Protein AF-A0A7J4KN17-F1 (afdb_monomer_lite)

pLDDT: mean 92.97, std 5.01, range [69.38, 97.75]

Secondary structure (DSSP, 8-state):
-TTS-HHHHHHHTT---STT-HHHHHHTS-HHHHHHHHHHHHHHHHHHHHHHHHHHHS-EEEEEETTEEEEEES-S-PPP-EEEPP-SS---GGGGGGT--GGGG--TT-GGG-----EEE------EEEEE-SS-EEEEE---TT--HHHHHHHH-

Sequence (157 aa):
ILKRDFENACKLAKIEVKNNDYVNALNKIPKKTLLFYIHSVQALIFNKELSEKIKGVGKYYLKEYSKGELAFLEDKNYQSLNIKLVGFDVDSGLLKEFGLTSRDFIIKQFPELSVEGIERECFVKTELTYTQDQEGMTLEFILPKGSYATMMIKSLF

Structure (mmCIF, N/CA/C/O backbone):
data_AF-A0A7J4KN17-F1
#
_entry.id   AF-A0A7J4KN17-F1
#
loop_
_atom_site.group_PDB
_atom_site.id
_atom_site.type_symbol
_atom_site.label_atom_id
_atom_site.label_alt_id
_atom_site.label_comp_id
_atom_site.label_asym_id
_atom_site.label_entity_id
_atom_site.label_seq_id
_atom_site.pdbx_PDB_ins_code
_atom_site.Cartn_x
_atom_site.Cartn_y
_atom_site.Cartn_z
_atom_site.occupancy
_atom_site.B_iso_or_equiv
_atom_site.auth_seq_id
_atom_site.auth_comp_id
_atom_site.auth_asym_id
_atom_site.auth_atom_id
_atom_site.pdbx_PDB_model_num
ATOM 1 N N . ILE A 1 1 ? -8.652 4.916 11.685 1.00 92.69 1 ILE A N 1
ATOM 2 C CA . ILE A 1 1 ? -8.413 3.565 12.266 1.00 92.69 1 ILE A CA 1
ATOM 3 C C . ILE A 1 1 ? -7.033 3.480 12.921 1.00 92.69 1 ILE A C 1
ATOM 5 O O . ILE A 1 1 ? -6.987 3.457 14.141 1.00 92.69 1 ILE A O 1
ATOM 9 N N . LEU A 1 2 ? -5.924 3.542 12.167 1.00 95.94 2 LEU A N 1
ATOM 10 C CA . LEU A 1 2 ? -4.547 3.493 12.709 1.00 95.94 2 LEU A CA 1
ATOM 11 C C . LEU A 1 2 ? -4.159 4.631 13.671 1.00 95.94 2 LEU A C 1
ATOM 13 O O . LEU A 1 2 ? -3.071 4.608 14.203 1.00 95.94 2 LEU A O 1
ATOM 17 N N . LYS A 1 3 ? -4.989 5.648 13.904 1.00 95.62 3 LYS A N 1
ATOM 18 C CA . LYS A 1 3 ? -4.752 6.653 14.963 1.00 95.62 3 LYS A CA 1
ATOM 19 C C . LYS A 1 3 ? -5.784 6.590 16.086 1.00 95.62 3 LYS A C 1
ATOM 21 O O . LYS A 1 3 ? -5.841 7.482 16.916 1.00 95.62 3 LYS A O 1
ATOM 26 N N . ARG A 1 4 ? -6.639 5.559 16.089 1.00 95.56 4 ARG A N 1
ATOM 27 C CA . ARG A 1 4 ? -7.770 5.380 17.022 1.00 95.56 4 ARG A CA 1
ATOM 28 C C . ARG A 1 4 ? -8.798 6.519 17.009 1.00 95.56 4 ARG A C 1
ATOM 30 O O . ARG A 1 4 ? -9.750 6.498 17.774 1.00 95.56 4 ARG A O 1
ATOM 37 N N . ASP A 1 5 ? -8.671 7.445 16.066 1.00 96.00 5 ASP A N 1
ATOM 38 C CA . ASP A 1 5 ? -9.711 8.391 15.690 1.00 96.00 5 ASP A CA 1
ATOM 39 C C . ASP A 1 5 ? -10.813 7.650 14.908 1.00 96.00 5 ASP A C 1
ATOM 41 O O . ASP A 1 5 ? -10.793 7.543 13.674 1.00 96.00 5 ASP A O 1
ATOM 45 N N . PHE A 1 6 ? -11.696 6.986 15.658 1.00 96.75 6 PHE A N 1
ATOM 46 C CA . PHE A 1 6 ? -12.796 6.186 15.117 1.00 96.75 6 PHE A CA 1
ATOM 47 C C . PHE A 1 6 ? -13.962 7.052 14.643 1.00 96.75 6 PHE A C 1
ATOM 49 O O . PHE A 1 6 ? -14.647 6.665 13.698 1.00 96.75 6 PHE A O 1
ATOM 56 N N . GLU A 1 7 ? -14.142 8.231 15.236 1.00 97.25 7 GLU A N 1
ATOM 57 C CA . GLU A 1 7 ? -15.128 9.216 14.795 1.00 97.25 7 GLU A CA 1
ATOM 58 C C . GLU A 1 7 ? -14.833 9.678 13.370 1.00 97.25 7 GLU A C 1
ATOM 60 O O . GLU A 1 7 ? -15.658 9.502 12.467 1.00 97.25 7 GLU A O 1
ATOM 65 N N . ASN A 1 8 ? -13.618 10.174 13.127 1.00 96.56 8 ASN A N 1
ATOM 66 C CA . ASN A 1 8 ? -13.226 10.611 11.796 1.00 96.56 8 ASN A CA 1
ATOM 67 C C . ASN A 1 8 ? -13.195 9.442 10.801 1.00 96.56 8 ASN A C 1
ATOM 69 O O . ASN A 1 8 ? -13.557 9.606 9.637 1.00 96.56 8 ASN A O 1
ATOM 73 N N . ALA A 1 9 ? -12.826 8.235 11.251 1.00 96.00 9 ALA A N 1
ATOM 74 C CA . ALA A 1 9 ? -12.900 7.044 10.407 1.00 96.00 9 ALA A CA 1
ATOM 75 C C . ALA A 1 9 ? -14.337 6.762 9.935 1.00 96.00 9 ALA A C 1
ATOM 77 O O . ALA A 1 9 ? -14.538 6.528 8.744 1.00 96.00 9 ALA A O 1
ATOM 78 N N . CYS A 1 10 ? -15.329 6.836 10.830 1.00 96.44 10 CYS A N 1
ATOM 79 C CA . CYS A 1 10 ? -16.741 6.687 10.466 1.00 96.44 10 CYS A CA 1
ATOM 80 C C . CYS A 1 10 ? -17.191 7.790 9.505 1.00 96.44 10 CYS A C 1
ATOM 82 O O . CYS A 1 10 ? -17.835 7.498 8.499 1.00 96.44 10 CYS A O 1
ATOM 84 N N . LYS A 1 11 ? -16.800 9.043 9.768 1.00 96.38 11 LYS A N 1
ATOM 85 C CA . LYS A 1 11 ? -17.133 10.198 8.924 1.00 96.38 11 LYS A CA 1
ATOM 86 C C . LYS A 1 11 ? -16.602 10.045 7.497 1.00 96.38 11 LYS A C 1
ATOM 88 O O . LYS A 1 11 ? -17.355 10.212 6.541 1.00 96.38 11 LYS A O 1
ATOM 93 N N . LEU A 1 12 ? -15.324 9.693 7.344 1.00 94.81 12 LEU A N 1
ATOM 94 C CA . LEU A 1 12 ? -14.689 9.496 6.036 1.00 94.81 12 LEU A CA 1
ATOM 95 C C . LEU A 1 12 ? -15.273 8.295 5.284 1.00 94.81 12 LEU A C 1
ATOM 97 O O . LEU A 1 12 ? -15.449 8.357 4.069 1.00 94.81 12 LEU A O 1
ATOM 101 N N . ALA A 1 13 ? -15.608 7.224 6.006 1.00 93.19 13 ALA A N 1
ATOM 102 C CA . ALA A 1 13 ? -16.249 6.040 5.442 1.00 93.19 13 ALA A CA 1
ATOM 103 C C . ALA A 1 13 ? -17.770 6.200 5.243 1.00 93.19 13 ALA A C 1
ATOM 105 O O . ALA A 1 13 ? -18.409 5.274 4.748 1.00 93.19 13 ALA A O 1
ATOM 106 N N . LYS A 1 14 ? -18.347 7.359 5.602 1.00 94.75 14 LYS A N 1
ATOM 107 C CA . LYS A 1 14 ? -19.789 7.655 5.535 1.00 94.75 14 LYS A CA 1
ATOM 108 C C . LYS A 1 14 ? -20.651 6.612 6.263 1.00 94.75 14 LYS A C 1
ATOM 110 O O . LYS A 1 14 ? -21.688 6.189 5.761 1.00 94.75 14 LYS A O 1
ATOM 115 N N . ILE A 1 15 ? -20.206 6.192 7.445 1.00 94.69 15 ILE A N 1
ATOM 116 C CA . ILE A 1 15 ? -20.892 5.211 8.292 1.00 94.69 15 ILE A CA 1
ATOM 117 C C . ILE A 1 15 ? -21.816 5.948 9.265 1.00 94.69 15 ILE A C 1
ATOM 119 O O . ILE A 1 15 ? -21.387 6.880 9.943 1.00 94.69 15 ILE A O 1
ATOM 123 N N . GLU A 1 16 ? -23.073 5.513 9.359 1.00 94.50 16 GLU A N 1
ATOM 124 C CA . GLU A 1 16 ? -24.020 6.026 10.352 1.00 94.50 16 GLU A CA 1
ATOM 125 C C . GLU A 1 16 ? -23.639 5.546 11.760 1.00 94.50 16 GLU A C 1
ATOM 127 O O . GLU A 1 16 ? -23.424 4.353 11.997 1.00 94.50 16 GLU A O 1
ATOM 132 N N . VAL A 1 17 ? -23.587 6.479 12.710 1.00 96.00 17 VAL A N 1
ATOM 133 C CA . VAL A 1 17 ? -23.216 6.208 14.101 1.00 96.00 17 VAL A CA 1
ATOM 134 C C . VAL A 1 17 ? -24.404 6.514 15.001 1.00 96.00 17 VAL A C 1
ATOM 136 O O . VAL A 1 17 ? -24.991 7.589 14.925 1.00 96.00 17 VAL A O 1
ATOM 139 N N . LYS A 1 18 ? -24.736 5.572 15.886 1.00 94.25 18 LYS A N 1
ATOM 140 C CA . LYS A 1 18 ? -25.767 5.745 16.916 1.00 94.25 18 LYS A CA 1
ATOM 141 C C . LYS A 1 18 ? -25.097 5.904 18.274 1.00 94.25 18 LYS A C 1
ATOM 143 O O . LYS A 1 18 ? -24.150 5.180 18.567 1.00 94.25 18 LYS A O 1
ATOM 148 N N . ASN A 1 19 ? -25.596 6.827 19.096 1.00 93.81 19 ASN A N 1
ATOM 149 C CA . ASN A 1 19 ? -25.136 7.052 20.474 1.00 93.81 19 ASN A CA 1
ATOM 150 C C . ASN A 1 19 ? -23.618 7.297 20.612 1.00 93.81 19 ASN A C 1
ATOM 152 O O . ASN A 1 19 ? -23.032 6.924 21.623 1.00 93.81 19 ASN A O 1
ATOM 156 N N . ASN A 1 20 ? -22.973 7.882 19.595 1.00 92.75 20 ASN A N 1
ATOM 157 C CA . ASN A 1 20 ? -21.517 8.087 19.535 1.00 92.75 20 ASN A CA 1
ATOM 158 C C . ASN A 1 20 ? -20.679 6.798 19.699 1.00 92.75 20 ASN A C 1
ATOM 160 O O . ASN A 1 20 ? -19.501 6.855 20.047 1.00 92.75 20 ASN A O 1
ATOM 164 N N . ASP A 1 21 ? -21.258 5.624 19.417 1.00 96.25 21 ASP A N 1
ATOM 165 C CA . ASP A 1 21 ? -20.556 4.340 19.478 1.00 96.25 21 ASP A CA 1
ATOM 166 C C . ASP A 1 21 ? -19.866 4.017 18.140 1.00 96.25 21 ASP A C 1
ATOM 168 O O . ASP A 1 21 ? -20.316 3.201 17.327 1.00 96.25 21 ASP A O 1
ATOM 172 N N . TYR A 1 22 ? -18.756 4.713 17.895 1.00 97.31 22 TYR A N 1
ATOM 173 C CA . TYR A 1 22 ? -17.969 4.596 16.664 1.00 97.31 22 TYR A CA 1
ATOM 174 C C . TYR A 1 22 ? -17.334 3.214 16.484 1.00 97.31 22 TYR A C 1
ATOM 176 O O . TYR A 1 22 ? -17.209 2.720 15.362 1.00 97.31 22 TYR A O 1
ATOM 184 N N . VAL A 1 23 ? -16.925 2.577 17.586 1.00 96.06 23 VAL A N 1
ATOM 185 C CA . VAL A 1 23 ? -16.282 1.258 17.550 1.00 96.06 23 VAL A CA 1
ATOM 186 C C . VAL A 1 23 ? -17.287 0.216 17.075 1.00 96.06 23 VAL A C 1
ATOM 188 O O . VAL A 1 23 ? -17.006 -0.526 16.136 1.00 96.06 23 VAL A O 1
ATOM 191 N N . ASN A 1 24 ? -18.488 0.199 17.649 1.00 96.06 24 ASN A N 1
ATOM 192 C CA . ASN A 1 24 ? -19.533 -0.721 17.220 1.00 96.06 24 ASN A CA 1
ATOM 193 C C . ASN A 1 24 ? -20.037 -0.411 15.801 1.00 96.06 24 ASN A C 1
ATOM 195 O O . ASN A 1 24 ? -20.329 -1.331 15.038 1.00 96.06 24 ASN A O 1
ATOM 199 N N . ALA A 1 25 ? -20.102 0.866 15.408 1.00 96.88 25 ALA A N 1
ATOM 200 C CA . ALA A 1 25 ? -20.451 1.250 14.039 1.00 96.88 25 ALA A CA 1
ATOM 201 C C . ALA A 1 25 ? -19.457 0.674 13.015 1.00 96.88 25 ALA A C 1
ATOM 203 O O . ALA A 1 25 ? -19.872 0.034 12.047 1.00 96.88 25 ALA A O 1
ATOM 204 N N . LEU A 1 26 ? -18.150 0.807 13.266 1.00 95.88 26 LEU A N 1
ATOM 205 C CA . LEU A 1 26 ? -17.110 0.177 12.446 1.00 95.88 26 LEU A CA 1
ATOM 206 C C . LEU A 1 26 ? -17.181 -1.351 12.506 1.00 95.88 26 LEU A C 1
ATOM 208 O O . LEU A 1 26 ? -16.974 -2.004 11.490 1.00 95.88 26 LEU A O 1
ATOM 212 N N . ASN A 1 27 ? -17.518 -1.936 13.659 1.00 94.62 27 ASN A N 1
ATOM 213 C CA . ASN A 1 27 ? -17.604 -3.388 13.828 1.00 94.62 27 ASN A CA 1
ATOM 214 C C . ASN A 1 27 ? -18.614 -4.059 12.879 1.00 94.62 27 ASN A C 1
ATOM 216 O O . ASN A 1 27 ? -18.453 -5.232 12.551 1.00 94.62 27 ASN A O 1
ATOM 220 N N . LYS A 1 28 ? -19.626 -3.313 12.415 1.00 94.50 28 LYS A N 1
ATOM 221 C CA . LYS A 1 28 ? -20.630 -3.778 11.443 1.00 94.50 28 LYS A CA 1
ATOM 222 C C . LYS A 1 28 ? -20.102 -3.865 10.009 1.00 94.50 28 LYS A C 1
ATOM 224 O O . LYS A 1 28 ? -20.735 -4.495 9.167 1.00 94.50 28 LYS A O 1
ATOM 229 N N . ILE A 1 29 ? -18.970 -3.231 9.714 1.00 94.56 29 ILE A N 1
ATOM 230 C CA . ILE A 1 29 ? -18.343 -3.278 8.394 1.00 94.56 29 ILE A CA 1
ATOM 231 C C . ILE A 1 29 ? -17.584 -4.602 8.240 1.00 94.56 29 ILE A C 1
ATOM 233 O O . ILE A 1 29 ? -16.904 -5.029 9.181 1.00 94.56 29 ILE A O 1
ATOM 237 N N . PRO A 1 30 ? -17.628 -5.250 7.058 1.00 95.62 30 PRO A N 1
ATOM 238 C CA . PRO A 1 30 ? -16.821 -6.433 6.802 1.00 95.62 30 PRO A CA 1
ATOM 239 C C . PRO A 1 30 ? -15.345 -6.185 7.123 1.00 95.62 30 PRO A C 1
ATOM 241 O O . PRO A 1 30 ? -14.736 -5.227 6.645 1.00 95.62 30 PRO A O 1
ATOM 244 N N . LYS A 1 31 ? -14.740 -7.083 7.906 1.00 93.81 31 LYS A N 1
ATOM 245 C CA . LYS A 1 31 ? -13.362 -6.917 8.399 1.00 93.81 31 LYS A CA 1
ATOM 246 C C . LYS A 1 31 ? -12.344 -6.765 7.281 1.00 93.81 31 LYS A C 1
ATOM 248 O O . LYS A 1 31 ? -11.450 -5.938 7.385 1.00 93.81 31 LYS A O 1
ATOM 253 N N . LYS A 1 32 ? -12.550 -7.467 6.164 1.00 95.38 32 LYS A N 1
ATOM 254 C CA . LYS A 1 32 ? -11.731 -7.326 4.951 1.00 95.38 32 LYS A CA 1
ATOM 255 C C . LYS A 1 32 ? -11.735 -5.898 4.396 1.00 95.38 32 LYS A C 1
ATOM 257 O O . LYS A 1 32 ? -10.701 -5.429 3.936 1.00 95.38 32 LYS A O 1
ATOM 262 N N . THR A 1 33 ? -12.861 -5.190 4.475 1.00 95.06 33 THR A N 1
ATOM 263 C CA . THR A 1 33 ? -12.965 -3.790 4.037 1.00 95.06 33 THR A CA 1
ATOM 264 C C . THR A 1 33 ? -12.204 -2.860 4.975 1.00 95.06 33 THR A C 1
ATOM 266 O O . THR A 1 33 ? -11.494 -1.972 4.516 1.00 95.06 33 THR A O 1
ATOM 269 N N . LEU A 1 34 ? -12.291 -3.072 6.291 1.00 95.88 34 LEU A N 1
ATOM 270 C CA . LEU A 1 34 ? -11.512 -2.284 7.252 1.00 95.88 34 LEU A CA 1
ATOM 271 C C . LEU A 1 34 ? -10.007 -2.544 7.114 1.00 95.88 34 LEU A C 1
ATOM 273 O O . LEU A 1 34 ? -9.211 -1.607 7.113 1.00 95.88 34 LEU A O 1
ATOM 277 N N . LEU A 1 35 ? -9.636 -3.811 6.935 1.00 96.50 35 LEU A N 1
ATOM 278 C CA . LEU A 1 35 ? -8.262 -4.250 6.726 1.00 96.50 35 LEU A CA 1
ATOM 279 C C . LEU A 1 35 ? -7.676 -3.674 5.428 1.00 96.50 35 LEU A C 1
ATOM 281 O O . LEU A 1 35 ? -6.518 -3.266 5.406 1.00 96.50 35 LEU A O 1
ATOM 285 N N . PHE A 1 36 ? -8.485 -3.534 4.372 1.00 95.69 36 PHE A N 1
ATOM 286 C CA . PHE A 1 36 ? -8.075 -2.878 3.128 1.00 95.69 36 PHE A CA 1
ATOM 287 C C . PHE A 1 36 ? -7.563 -1.444 3.352 1.00 95.69 36 PHE A C 1
ATOM 289 O O . PHE A 1 36 ? -6.569 -1.049 2.743 1.00 95.69 36 PHE A O 1
ATOM 296 N N . TYR A 1 37 ? -8.171 -0.671 4.261 1.00 95.38 37 TYR A N 1
ATOM 297 C CA . TYR A 1 37 ? -7.669 0.669 4.595 1.00 95.38 37 TYR A CA 1
ATOM 298 C C . TYR A 1 37 ? -6.324 0.647 5.326 1.00 95.38 37 TYR A C 1
ATOM 300 O O . TYR A 1 37 ? -5.564 1.604 5.231 1.00 95.38 37 TYR A O 1
ATOM 308 N N . ILE A 1 38 ? -6.018 -0.420 6.060 1.00 96.81 38 ILE A N 1
ATOM 309 C CA . ILE A 1 38 ? -4.728 -0.574 6.742 1.00 96.81 38 ILE A CA 1
ATOM 310 C C . ILE A 1 38 ? -3.659 -0.982 5.730 1.00 96.81 38 ILE A C 1
ATOM 312 O O . ILE A 1 38 ? -2.603 -0.353 5.658 1.00 96.81 38 ILE A O 1
ATOM 316 N N . HIS A 1 39 ? -3.968 -1.963 4.881 1.00 96.25 39 HIS A N 1
ATOM 317 C CA . HIS A 1 39 ? -3.082 -2.386 3.800 1.00 96.25 39 HIS A CA 1
ATOM 318 C C . HIS A 1 39 ? -2.798 -1.265 2.794 1.00 96.25 39 HIS A C 1
ATOM 320 O O . HIS A 1 39 ? -1.693 -1.197 2.260 1.00 96.25 39 HIS A O 1
ATOM 326 N N . SER A 1 40 ? -3.739 -0.346 2.552 1.00 95.06 40 SER A N 1
ATOM 327 C CA . SER A 1 40 ? -3.485 0.800 1.671 1.00 95.06 40 SER A CA 1
ATOM 328 C C . SER A 1 40 ? -2.449 1.772 2.248 1.00 95.06 40 SER A C 1
ATOM 330 O O . SER A 1 40 ? -1.658 2.330 1.489 1.00 95.06 40 SER A O 1
ATOM 332 N N . VAL A 1 41 ? -2.379 1.918 3.577 1.00 95.56 41 VAL A N 1
ATOM 333 C CA . VAL A 1 41 ? -1.318 2.685 4.251 1.00 95.56 41 VAL A CA 1
ATOM 334 C C . VAL A 1 41 ? 0.025 1.959 4.151 1.00 95.56 41 VAL A C 1
ATOM 336 O O . VAL A 1 41 ? 1.018 2.593 3.799 1.00 95.56 41 VAL A O 1
ATOM 339 N N . GLN A 1 42 ? 0.062 0.637 4.372 1.00 96.00 42 GLN A N 1
ATOM 340 C CA . GLN A 1 42 ? 1.282 -0.159 4.156 1.00 96.00 42 GLN A CA 1
ATOM 341 C C . GLN A 1 42 ? 1.789 -0.023 2.711 1.00 96.00 42 GLN A C 1
ATOM 343 O O . GLN A 1 42 ? 2.980 0.184 2.494 1.00 96.00 42 GLN A O 1
ATOM 348 N N . ALA A 1 43 ? 0.891 -0.078 1.721 1.00 94.00 43 ALA A N 1
ATOM 349 C CA . ALA A 1 43 ? 1.233 0.077 0.308 1.00 94.00 43 ALA A CA 1
ATOM 350 C C . ALA A 1 43 ? 1.742 1.487 -0.031 1.00 94.00 43 ALA A C 1
ATOM 352 O O . ALA A 1 43 ? 2.684 1.620 -0.809 1.00 94.00 43 ALA A O 1
ATOM 353 N N . LEU A 1 44 ? 1.155 2.534 0.559 1.00 94.81 44 LEU A N 1
ATOM 354 C CA . LEU A 1 44 ? 1.612 3.913 0.375 1.00 94.81 44 LEU A CA 1
ATOM 355 C C . LEU A 1 44 ? 3.047 4.101 0.882 1.00 94.81 44 LEU A C 1
ATOM 357 O O . LEU A 1 44 ? 3.881 4.657 0.169 1.00 94.81 44 LEU A O 1
ATOM 361 N N . ILE A 1 45 ? 3.335 3.608 2.089 1.00 95.75 45 ILE A N 1
ATOM 362 C CA . ILE A 1 45 ? 4.668 3.696 2.696 1.00 95.75 45 ILE A CA 1
ATOM 363 C C . ILE A 1 45 ? 5.675 2.871 1.891 1.00 95.75 45 ILE A C 1
ATOM 365 O O . ILE A 1 45 ? 6.750 3.368 1.574 1.00 95.75 45 ILE A O 1
ATOM 369 N N . PHE A 1 46 ? 5.299 1.658 1.479 1.00 95.25 46 PHE A N 1
ATOM 370 C CA . PHE A 1 46 ? 6.125 0.812 0.619 1.00 95.25 46 PHE A CA 1
ATOM 371 C C . PHE A 1 46 ? 6.483 1.483 -0.706 1.00 95.25 46 PHE A C 1
ATOM 373 O O . PHE A 1 46 ? 7.647 1.487 -1.088 1.00 95.25 46 PHE A O 1
ATOM 380 N N . ASN A 1 47 ? 5.508 2.079 -1.398 1.00 94.88 47 ASN A N 1
ATOM 381 C CA . ASN A 1 47 ? 5.756 2.758 -2.670 1.00 94.88 47 ASN A CA 1
ATOM 382 C C . ASN A 1 47 ? 6.739 3.924 -2.509 1.00 94.88 47 ASN A C 1
ATOM 384 O O . ASN A 1 47 ? 7.572 4.158 -3.389 1.00 94.88 47 ASN A O 1
ATOM 388 N N . LYS A 1 48 ? 6.649 4.646 -1.384 1.00 94.75 48 LYS A N 1
ATOM 389 C CA . LYS A 1 48 ? 7.590 5.714 -1.050 1.00 94.75 48 LYS A CA 1
ATOM 390 C C . LYS A 1 48 ? 8.989 5.158 -0.782 1.00 94.75 48 LYS A C 1
ATOM 392 O O . LYS A 1 48 ? 9.934 5.605 -1.426 1.00 94.75 48 LYS A O 1
ATOM 397 N N . GLU A 1 49 ? 9.105 4.154 0.086 1.00 94.88 49 GLU A N 1
ATOM 398 C CA . GLU A 1 49 ? 10.390 3.532 0.421 1.00 94.88 49 GLU A CA 1
ATOM 399 C C . GLU A 1 49 ? 11.072 2.945 -0.820 1.00 94.88 49 GLU A C 1
ATOM 401 O O . GLU A 1 49 ? 12.257 3.173 -1.053 1.00 94.88 49 GLU A O 1
ATOM 406 N N . LEU A 1 50 ? 10.317 2.234 -1.660 1.00 94.19 50 LEU A N 1
ATOM 407 C CA . LEU A 1 50 ? 10.830 1.685 -2.909 1.00 94.19 50 LEU A CA 1
ATOM 408 C C . LEU A 1 50 ? 11.322 2.795 -3.841 1.00 94.19 50 LEU A C 1
ATOM 410 O O . LEU A 1 50 ? 12.408 2.684 -4.406 1.00 94.19 50 LEU A O 1
ATOM 414 N N . SER A 1 51 ? 10.562 3.884 -3.964 1.00 94.62 51 SER A N 1
ATOM 415 C CA . SER A 1 51 ? 10.967 5.011 -4.804 1.00 94.62 51 SER A CA 1
ATOM 416 C C . SER A 1 51 ? 12.259 5.665 -4.307 1.00 94.62 51 SER A C 1
ATOM 418 O O . SER A 1 51 ? 13.110 6.022 -5.117 1.00 94.62 51 SER A O 1
ATOM 420 N N . GLU A 1 52 ? 12.440 5.801 -2.992 1.00 93.19 52 GLU A N 1
ATOM 421 C CA . GLU A 1 52 ? 13.677 6.321 -2.393 1.00 93.19 52 GLU A CA 1
ATOM 422 C C . GLU A 1 52 ? 14.865 5.383 -2.623 1.00 93.19 52 GLU A C 1
ATOM 424 O O . GLU A 1 52 ? 15.943 5.845 -3.000 1.00 93.19 52 GLU A O 1
ATOM 429 N N . LYS A 1 53 ? 14.666 4.065 -2.487 1.00 92.00 53 LYS A N 1
ATOM 430 C CA . LYS A 1 53 ? 15.715 3.076 -2.780 1.00 92.00 53 LYS A CA 1
ATOM 431 C C . LYS A 1 53 ? 16.122 3.098 -4.248 1.00 92.00 53 LYS A C 1
ATOM 433 O O . LYS A 1 53 ? 17.312 3.138 -4.536 1.00 92.00 53 LYS A O 1
ATOM 438 N N . ILE A 1 54 ? 15.163 3.137 -5.173 1.00 92.25 54 ILE A N 1
ATOM 439 C CA . ILE A 1 54 ? 15.436 3.215 -6.616 1.00 92.25 54 ILE A CA 1
ATOM 440 C C . ILE A 1 54 ? 16.270 4.458 -6.947 1.00 92.25 54 ILE A C 1
ATOM 442 O O . ILE A 1 54 ? 17.284 4.349 -7.637 1.00 92.25 54 ILE A O 1
ATOM 446 N N . LYS A 1 55 ? 15.897 5.620 -6.394 1.00 92.00 55 LYS A N 1
ATOM 447 C CA . LYS A 1 55 ? 16.624 6.886 -6.586 1.00 92.00 55 LYS A CA 1
ATOM 448 C C . LYS A 1 55 ? 18.077 6.836 -6.098 1.00 92.00 55 LYS A C 1
ATOM 450 O O . LYS A 1 55 ? 18.902 7.585 -6.611 1.00 92.00 55 LYS A O 1
ATOM 455 N N . GLY A 1 56 ? 18.386 5.984 -5.119 1.00 88.50 56 GLY A N 1
ATOM 456 C CA . GLY A 1 56 ? 19.730 5.832 -4.555 1.00 88.50 56 GLY A CA 1
ATOM 457 C C . GLY A 1 56 ? 20.624 4.798 -5.247 1.00 88.50 56 GLY A C 1
ATOM 458 O O . GLY A 1 56 ? 21.815 4.761 -4.952 1.00 88.50 56 GLY A O 1
ATOM 459 N N . VAL A 1 57 ? 20.085 3.949 -6.130 1.00 83.12 57 VAL A N 1
ATOM 460 C CA . VAL A 1 57 ? 20.812 2.780 -6.672 1.00 83.12 57 VAL A CA 1
ATOM 461 C C . VAL A 1 57 ? 21.301 2.984 -8.106 1.00 83.12 57 VAL A C 1
ATOM 463 O O . VAL A 1 57 ? 22.347 2.451 -8.471 1.00 83.12 57 VAL A O 1
ATOM 466 N N . GLY A 1 58 ? 20.593 3.747 -8.936 1.00 79.25 58 GLY A N 1
ATOM 467 C CA . GLY A 1 58 ? 20.977 3.880 -10.339 1.00 79.25 58 GLY A CA 1
ATOM 468 C C . GLY A 1 58 ? 20.153 4.894 -11.110 1.00 79.25 58 GLY A C 1
ATOM 469 O O . GLY A 1 58 ? 19.495 5.756 -10.531 1.00 79.25 58 GLY A O 1
ATOM 470 N N . LYS A 1 59 ? 20.204 4.795 -12.441 1.00 90.31 59 LYS A N 1
ATOM 471 C CA . LYS A 1 59 ? 19.383 5.635 -13.310 1.00 90.31 59 LYS A CA 1
ATOM 472 C C . LYS A 1 59 ? 17.911 5.264 -13.172 1.00 90.31 59 LYS A C 1
ATOM 474 O O . LYS A 1 59 ? 17.550 4.084 -13.160 1.00 90.31 59 LYS A O 1
ATOM 479 N N . TYR A 1 60 ? 17.074 6.284 -13.078 1.00 93.50 60 TYR A N 1
ATOM 480 C CA . TYR A 1 60 ? 15.645 6.136 -12.871 1.00 93.50 60 TYR A CA 1
ATOM 481 C C . TYR A 1 60 ? 14.874 7.181 -13.669 1.00 93.50 60 TYR A C 1
ATOM 483 O O . TYR A 1 60 ? 15.406 8.229 -14.035 1.00 93.50 60 TYR A O 1
ATOM 491 N N . TYR A 1 61 ? 13.589 6.915 -13.866 1.00 93.94 61 TYR A N 1
ATOM 492 C CA . TYR A 1 61 ? 12.618 7.889 -14.348 1.00 93.94 61 TYR A CA 1
ATOM 493 C C . TYR A 1 61 ? 11.402 7.926 -13.419 1.00 93.94 61 TYR A C 1
ATOM 495 O O . TYR A 1 61 ? 11.170 7.012 -12.624 1.00 93.94 61 TYR A O 1
ATOM 503 N N . LEU A 1 62 ? 10.643 9.018 -13.488 1.00 95.12 62 LEU A N 1
ATOM 504 C CA . LEU A 1 62 ? 9.483 9.256 -12.634 1.00 95.12 62 LEU A CA 1
ATOM 505 C C . LEU A 1 62 ? 8.192 9.104 -13.432 1.00 95.12 62 LEU A C 1
ATOM 507 O O . LEU A 1 62 ? 8.112 9.485 -14.601 1.00 95.12 62 LEU A O 1
ATOM 511 N N . LYS A 1 63 ? 7.170 8.546 -12.785 1.00 94.75 63 LYS A N 1
ATOM 512 C CA . LYS A 1 63 ? 5.813 8.459 -13.326 1.00 94.75 63 LYS A CA 1
ATOM 513 C C . LYS A 1 63 ? 4.818 9.000 -12.320 1.00 94.75 63 LYS A C 1
ATOM 515 O O . LYS A 1 63 ? 4.751 8.529 -11.184 1.00 94.75 63 LYS A O 1
ATOM 520 N N . GLU A 1 64 ? 3.994 9.933 -12.770 1.00 92.81 64 GLU A N 1
ATOM 521 C CA . GLU A 1 64 ? 2.939 10.516 -11.950 1.00 92.81 64 GLU A CA 1
ATOM 522 C C . GLU A 1 64 ? 1.822 9.509 -11.637 1.00 92.81 64 GLU A C 1
ATOM 524 O O . GLU A 1 64 ? 1.506 8.587 -12.411 1.00 92.81 64 GLU A O 1
ATOM 529 N N . TYR A 1 65 ? 1.206 9.702 -10.472 1.00 89.56 65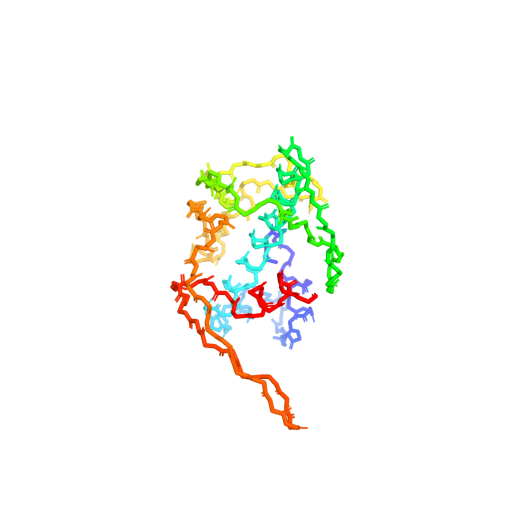 TYR A N 1
ATOM 530 C CA . TYR A 1 65 ? -0.016 9.039 -10.041 1.00 89.56 65 TYR A CA 1
ATOM 531 C C . TYR A 1 65 ? -0.778 9.900 -9.022 1.00 89.56 65 TYR A C 1
ATOM 533 O O . TYR A 1 65 ? -0.337 10.964 -8.596 1.00 89.56 65 TYR A O 1
ATOM 541 N N . SER A 1 66 ? -1.936 9.415 -8.575 1.00 88.25 66 SER A N 1
ATOM 542 C CA . SER A 1 66 ? -2.855 10.163 -7.708 1.00 88.25 66 SER A CA 1
ATOM 543 C C . SER A 1 66 ? -2.309 10.565 -6.329 1.00 88.25 66 SER A C 1
ATOM 545 O O . SER A 1 66 ? -2.981 11.321 -5.624 1.00 88.25 66 SER A O 1
ATOM 547 N N . LYS A 1 67 ? -1.141 10.059 -5.905 1.00 87.00 67 LYS A N 1
ATOM 548 C CA . LYS A 1 67 ? -0.489 10.427 -4.631 1.00 87.00 67 LYS A CA 1
ATOM 549 C C . LYS A 1 67 ? 0.955 10.918 -4.805 1.00 87.00 67 LYS A C 1
ATOM 551 O O . LYS A 1 67 ? 1.716 10.877 -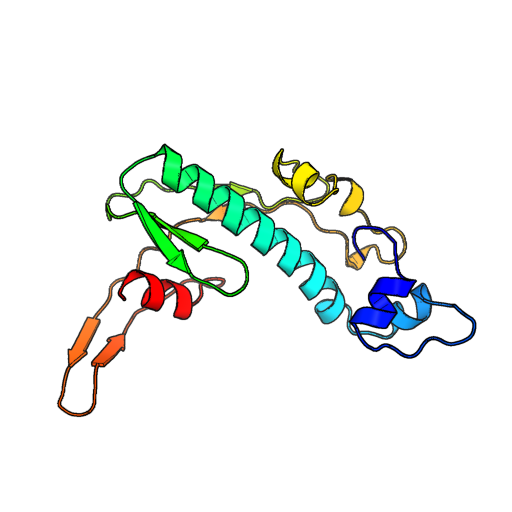3.843 1.00 87.00 67 LYS A O 1
ATOM 556 N N . GLY A 1 68 ? 1.324 11.388 -5.999 1.00 90.25 68 GLY A N 1
ATOM 557 C CA . GLY A 1 68 ? 2.640 11.962 -6.288 1.00 90.25 68 GLY A CA 1
ATOM 558 C C . GLY A 1 68 ? 3.317 11.251 -7.451 1.00 90.25 68 GLY A C 1
ATOM 559 O O . GLY A 1 68 ? 2.728 11.096 -8.516 1.00 90.25 68 GLY A O 1
ATOM 560 N N . GLU A 1 69 ? 4.541 10.782 -7.235 1.00 93.56 69 GLU A N 1
ATOM 561 C CA . GLU A 1 69 ? 5.351 10.125 -8.261 1.00 93.56 69 GLU A CA 1
ATOM 562 C C . GLU A 1 69 ? 5.862 8.771 -7.773 1.00 93.56 69 GLU A C 1
ATOM 564 O O . GLU A 1 69 ? 6.096 8.567 -6.580 1.00 93.56 69 GLU A O 1
ATOM 569 N N . LEU A 1 70 ? 6.051 7.853 -8.714 1.00 95.12 70 LEU A N 1
ATOM 570 C CA . LEU A 1 70 ? 6.746 6.588 -8.514 1.00 95.12 70 LEU A CA 1
ATOM 571 C C . LEU A 1 70 ? 8.064 6.624 -9.282 1.00 95.12 70 LEU A C 1
ATOM 573 O O . LEU A 1 70 ? 8.085 7.055 -10.437 1.00 95.12 70 LEU A O 1
ATOM 577 N N . ALA A 1 71 ? 9.143 6.155 -8.656 1.00 94.44 71 ALA A N 1
ATOM 578 C CA . ALA A 1 71 ? 10.407 5.950 -9.353 1.00 94.44 71 ALA A CA 1
ATOM 579 C C . ALA A 1 71 ? 10.452 4.556 -9.985 1.00 94.44 71 ALA A C 1
ATOM 581 O O . ALA A 1 71 ? 10.094 3.565 -9.351 1.00 94.44 71 ALA A O 1
ATOM 582 N N . PHE A 1 72 ? 10.924 4.494 -11.223 1.00 92.62 72 PHE A N 1
ATOM 583 C CA . PHE A 1 72 ? 11.151 3.267 -11.976 1.00 92.62 72 PHE A CA 1
ATOM 584 C C . PHE A 1 72 ? 12.622 3.195 -12.375 1.00 92.62 72 PHE A C 1
ATOM 586 O O . PHE A 1 72 ? 13.204 4.209 -12.758 1.00 92.62 72 PHE A O 1
ATOM 593 N N . LEU A 1 73 ? 13.223 2.007 -12.287 1.00 90.12 73 LEU A N 1
ATOM 594 C CA . LEU A 1 73 ? 14.586 1.786 -12.771 1.00 90.12 73 LEU A CA 1
ATOM 595 C C . LEU A 1 73 ? 14.620 1.868 -14.300 1.00 90.12 73 LEU A C 1
ATOM 597 O O . LEU A 1 73 ? 13.776 1.281 -14.977 1.00 90.12 73 LEU A O 1
ATOM 601 N N . GLU A 1 74 ? 15.605 2.591 -14.833 1.00 87.50 74 GLU A N 1
ATOM 602 C CA . GLU A 1 74 ? 15.867 2.634 -16.277 1.00 87.50 74 GLU A CA 1
ATOM 603 C C . GLU A 1 74 ? 16.602 1.366 -16.735 1.00 87.50 74 GLU A C 1
ATOM 605 O O . GLU A 1 74 ? 16.300 0.808 -17.791 1.00 87.50 74 GLU A O 1
ATOM 610 N N . ASP A 1 75 ? 17.540 0.878 -15.916 1.00 78.81 75 ASP A N 1
ATOM 611 C CA . ASP A 1 75 ? 18.265 -0.358 -16.193 1.00 78.81 75 ASP A CA 1
ATOM 612 C C . ASP A 1 75 ? 17.415 -1.584 -15.825 1.00 78.81 75 ASP A C 1
ATOM 614 O O . ASP A 1 75 ? 16.920 -1.720 -14.703 1.00 78.81 75 ASP A O 1
ATOM 618 N N . LYS A 1 76 ? 17.266 -2.504 -16.784 1.00 70.75 76 LYS A N 1
ATOM 619 C CA . LYS A 1 76 ? 16.568 -3.785 -16.601 1.00 70.75 76 LYS A CA 1
ATOM 620 C C . LYS A 1 76 ? 17.418 -4.811 -15.849 1.00 70.75 76 LYS A C 1
ATOM 622 O O . LYS A 1 76 ? 16.913 -5.880 -15.507 1.00 70.75 76 LYS A O 1
ATOM 627 N N . ASN A 1 77 ? 18.687 -4.507 -15.591 1.00 69.38 77 ASN A N 1
ATOM 628 C CA . ASN A 1 77 ? 19.581 -5.328 -14.796 1.00 69.38 77 ASN A CA 1
ATOM 629 C C . ASN A 1 77 ? 19.401 -5.015 -13.302 1.00 69.38 77 ASN A C 1
ATOM 631 O O . ASN A 1 77 ? 20.212 -4.333 -12.675 1.00 69.38 77 ASN A O 1
ATOM 635 N N . TYR A 1 78 ? 18.286 -5.476 -12.736 1.00 70.12 78 TYR A N 1
ATOM 636 C CA . TYR A 1 78 ? 17.980 -5.270 -11.326 1.00 70.12 78 TYR A CA 1
ATOM 637 C C . TYR A 1 78 ? 18.401 -6.481 -10.489 1.00 70.12 78 TYR A C 1
ATOM 639 O O . TYR A 1 78 ? 18.237 -7.637 -10.882 1.00 70.12 78 TYR A O 1
ATOM 647 N N . GLN A 1 79 ? 18.926 -6.212 -9.297 1.00 73.12 79 GLN A N 1
ATOM 648 C CA . GLN A 1 79 ? 19.108 -7.241 -8.279 1.00 73.12 79 GLN A CA 1
ATOM 649 C C . GLN A 1 79 ? 17.795 -7.434 -7.521 1.00 73.12 79 GLN A C 1
ATOM 651 O O . GLN A 1 79 ? 17.037 -6.480 -7.328 1.00 73.12 79 GLN A O 1
ATOM 656 N N . SER A 1 80 ? 17.528 -8.668 -7.084 1.00 79.19 80 SER A N 1
ATOM 657 C CA . SER A 1 80 ? 16.381 -8.961 -6.224 1.00 79.19 80 SER A CA 1
ATOM 658 C C . SER A 1 80 ? 16.413 -8.045 -5.002 1.00 79.19 80 SER A C 1
ATOM 660 O O . SER A 1 80 ? 17.357 -8.083 -4.214 1.00 79.19 80 SER A O 1
ATOM 662 N N . LEU A 1 81 ? 15.377 -7.222 -4.853 1.00 86.94 81 LEU A N 1
ATOM 663 C CA . LEU A 1 81 ? 15.222 -6.291 -3.745 1.00 86.94 81 LEU A CA 1
ATOM 664 C C . LEU A 1 81 ? 13.928 -6.624 -3.016 1.00 86.94 81 LEU A C 1
ATOM 666 O O . LEU A 1 81 ? 12.851 -6.603 -3.612 1.00 86.94 81 LEU A O 1
ATOM 670 N N . ASN A 1 82 ? 14.041 -6.873 -1.716 1.00 90.81 82 ASN A N 1
ATOM 671 C CA . ASN A 1 82 ? 12.901 -7.060 -0.833 1.00 90.81 82 ASN A CA 1
ATOM 672 C C . ASN A 1 82 ? 12.813 -5.884 0.139 1.00 90.81 82 ASN A C 1
ATOM 674 O O . ASN A 1 82 ? 13.821 -5.420 0.678 1.00 90.81 82 ASN A O 1
ATOM 678 N N . ILE A 1 83 ? 11.595 -5.409 0.376 1.00 93.06 83 ILE A N 1
ATOM 679 C CA . ILE A 1 83 ? 11.286 -4.434 1.423 1.00 93.06 83 ILE A CA 1
ATOM 680 C C . ILE A 1 83 ? 10.290 -5.087 2.372 1.00 93.06 83 ILE A C 1
ATOM 682 O O . ILE A 1 83 ? 9.323 -5.713 1.934 1.00 93.06 83 ILE A O 1
ATOM 686 N N . LYS A 1 84 ? 10.516 -4.937 3.677 1.00 94.62 84 LYS A N 1
ATOM 687 C CA . LYS A 1 84 ? 9.525 -5.319 4.681 1.00 94.62 84 LYS A CA 1
ATOM 688 C C . LYS A 1 84 ? 8.469 -4.227 4.769 1.00 94.62 84 LYS A C 1
ATOM 690 O O . LYS A 1 84 ? 8.796 -3.076 5.038 1.00 94.62 84 LYS A O 1
ATOM 695 N N . LEU A 1 85 ? 7.207 -4.580 4.541 1.00 95.69 85 LEU A N 1
ATOM 696 C CA . LEU A 1 85 ? 6.094 -3.682 4.823 1.00 95.69 85 LEU A CA 1
ATOM 697 C C . LEU A 1 85 ? 6.100 -3.322 6.307 1.00 95.69 85 LEU A C 1
ATOM 699 O O . LEU A 1 85 ? 6.392 -4.163 7.152 1.00 95.69 85 LEU A O 1
ATOM 703 N N . VAL A 1 86 ? 5.736 -2.082 6.618 1.00 97.06 86 VAL A N 1
ATOM 704 C CA . VAL A 1 86 ? 5.551 -1.645 8.004 1.00 97.06 86 VAL A CA 1
ATOM 705 C C . VAL A 1 86 ? 4.434 -2.435 8.678 1.00 97.06 86 VAL A C 1
ATOM 707 O O . VAL A 1 86 ? 3.429 -2.760 8.049 1.00 97.06 86 VAL A O 1
ATOM 710 N N . GLY A 1 87 ? 4.588 -2.705 9.964 1.00 97.19 87 GLY A N 1
ATOM 711 C CA . GLY A 1 87 ? 3.620 -3.430 10.779 1.00 97.19 87 GLY A CA 1
ATOM 712 C C . GLY A 1 87 ? 3.916 -3.202 12.251 1.00 97.19 87 GLY A C 1
ATOM 713 O O . GLY A 1 87 ? 4.695 -2.312 12.597 1.00 97.19 87 GLY A O 1
ATOM 714 N N . PHE A 1 88 ? 3.312 -3.983 13.141 1.00 97.06 88 PHE A N 1
ATOM 715 C CA . PHE A 1 88 ? 3.588 -3.804 14.568 1.00 97.06 88 PHE A CA 1
ATOM 716 C C . PHE A 1 88 ? 4.982 -4.269 15.011 1.00 97.06 88 PHE A C 1
ATOM 718 O O . PHE A 1 88 ? 5.454 -3.844 16.065 1.00 97.06 88 PHE A O 1
ATOM 725 N N . ASP A 1 89 ? 5.634 -5.096 14.202 1.00 96.94 89 ASP A N 1
ATOM 726 C CA . ASP A 1 89 ? 6.961 -5.686 14.389 1.00 96.94 89 ASP A CA 1
ATOM 727 C C . ASP A 1 89 ? 8.030 -5.092 13.448 1.00 96.94 89 ASP A C 1
ATOM 729 O O . ASP A 1 89 ? 9.223 -5.321 13.646 1.00 96.94 89 ASP A O 1
ATOM 733 N N . VAL A 1 90 ? 7.621 -4.293 12.455 1.00 95.88 90 VAL A N 1
ATOM 734 C CA . VAL A 1 90 ? 8.514 -3.627 11.495 1.00 95.88 90 VAL A CA 1
ATOM 735 C C . VAL A 1 90 ? 8.335 -2.113 11.576 1.00 95.88 90 VAL A C 1
ATOM 737 O O . VAL A 1 90 ? 7.250 -1.584 11.322 1.00 95.88 90 VAL A O 1
ATOM 740 N N . ASP A 1 91 ? 9.416 -1.412 11.912 1.00 91.75 91 ASP A N 1
ATOM 741 C CA . ASP A 1 91 ? 9.483 0.052 11.941 1.00 91.75 91 ASP A CA 1
ATOM 742 C C . ASP A 1 91 ? 10.141 0.599 10.667 1.00 91.75 91 ASP A C 1
ATOM 744 O O . ASP A 1 91 ? 10.944 -0.069 10.017 1.00 91.75 91 ASP A O 1
ATOM 748 N N . SER A 1 92 ? 9.797 1.832 10.312 1.00 91.81 92 SER A N 1
ATOM 749 C CA . SER A 1 92 ? 10.388 2.570 9.198 1.00 91.81 92 SER A CA 1
ATOM 750 C C . SER A 1 92 ? 10.461 4.043 9.569 1.00 91.81 92 SER A C 1
ATOM 752 O O . SER A 1 92 ? 9.502 4.608 10.097 1.00 91.81 92 SER A O 1
ATOM 754 N N . GLY A 1 93 ? 11.575 4.701 9.234 1.00 91.94 93 GLY A N 1
ATOM 755 C CA . GLY A 1 93 ? 11.725 6.146 9.437 1.00 91.94 93 GLY A CA 1
ATOM 756 C C . GLY A 1 93 ? 10.600 6.956 8.780 1.00 91.94 93 GLY A C 1
ATOM 757 O O . GLY A 1 93 ? 10.195 7.988 9.317 1.00 91.94 93 GLY A O 1
ATOM 758 N N . LEU A 1 94 ? 10.025 6.427 7.692 1.00 94.31 94 LEU A N 1
ATOM 759 C CA . LEU A 1 94 ? 8.910 7.026 6.964 1.00 94.31 94 LEU A CA 1
ATOM 760 C C . LEU A 1 94 ? 7.612 7.082 7.770 1.00 94.31 94 LEU A C 1
ATOM 762 O O . LEU A 1 94 ? 6.787 7.951 7.510 1.00 94.31 94 LEU A O 1
ATOM 766 N N . LEU A 1 95 ? 7.414 6.220 8.776 1.00 95.88 95 LEU A N 1
ATOM 767 C CA . LEU A 1 95 ? 6.201 6.251 9.603 1.00 95.88 95 LEU A CA 1
ATOM 768 C C . LEU A 1 95 ? 6.003 7.614 10.276 1.00 95.88 95 LEU A C 1
ATOM 770 O O . LEU A 1 95 ? 4.870 8.096 10.370 1.00 95.88 95 LEU A O 1
ATOM 774 N N . LYS A 1 96 ? 7.101 8.280 10.657 1.00 95.31 96 LYS A N 1
ATOM 775 C CA . LYS A 1 96 ? 7.073 9.613 11.273 1.00 95.31 96 LYS A CA 1
ATOM 776 C C . LYS A 1 96 ? 6.466 10.667 10.351 1.00 95.31 96 LYS A C 1
ATOM 778 O O . LYS A 1 96 ? 5.749 11.537 10.835 1.00 95.31 96 LYS A O 1
ATOM 783 N N . GLU A 1 97 ? 6.673 10.559 9.041 1.00 93.81 97 GLU A N 1
ATOM 784 C CA . GLU A 1 97 ? 6.093 11.488 8.062 1.00 93.81 97 GLU A CA 1
ATOM 785 C C . GLU A 1 97 ? 4.567 11.385 7.988 1.00 93.81 97 GLU A C 1
ATOM 787 O O . GLU A 1 97 ? 3.877 12.369 7.731 1.00 93.81 97 GLU A O 1
ATOM 792 N N . PHE A 1 98 ? 4.022 10.202 8.279 1.00 92.19 98 PHE A N 1
ATOM 79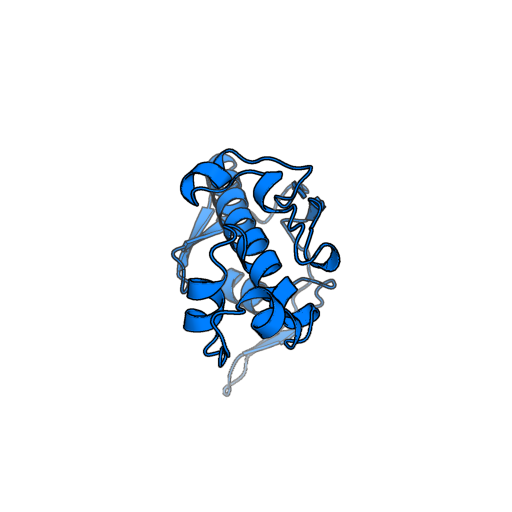3 C CA . PHE A 1 98 ? 2.579 9.969 8.375 1.00 92.19 98 PHE A CA 1
ATOM 794 C C . PHE A 1 98 ? 2.046 10.193 9.806 1.00 92.19 98 PHE A C 1
ATOM 796 O O . PHE A 1 98 ? 0.844 10.056 10.078 1.00 92.19 98 PHE A O 1
ATOM 803 N N . GLY A 1 99 ? 2.926 10.563 10.743 1.00 95.38 99 GLY A N 1
ATOM 804 C CA . GLY A 1 99 ? 2.631 10.671 12.168 1.00 95.38 99 GLY A CA 1
ATOM 805 C C . GLY A 1 99 ? 2.151 9.345 12.756 1.00 95.38 99 GLY A C 1
ATOM 806 O O . GLY A 1 99 ? 1.173 9.343 13.502 1.00 95.38 99 GLY A O 1
ATOM 807 N N . LEU A 1 100 ? 2.766 8.239 12.338 1.00 97.12 100 LEU A N 1
ATOM 808 C CA . LEU A 1 100 ? 2.491 6.875 12.781 1.00 97.12 100 LEU A CA 1
ATOM 809 C C . LEU A 1 100 ? 3.723 6.278 13.474 1.00 97.12 100 LEU A C 1
ATOM 811 O O . LEU A 1 100 ? 4.844 6.766 13.341 1.00 97.12 100 LEU A O 1
ATOM 815 N N . THR A 1 101 ? 3.496 5.182 14.186 1.00 97.19 101 THR A N 1
ATOM 816 C CA . THR A 1 101 ? 4.504 4.310 14.798 1.00 97.19 101 THR A CA 1
ATOM 817 C C . THR A 1 101 ? 4.144 2.848 14.528 1.00 97.19 101 THR A C 1
ATOM 819 O O . THR A 1 101 ? 2.986 2.546 14.250 1.00 97.19 101 THR A O 1
ATOM 822 N N . SER A 1 102 ? 5.072 1.897 14.671 1.00 96.69 102 SER A N 1
ATOM 823 C CA . SER A 1 102 ? 4.734 0.465 14.542 1.00 96.69 102 SER A CA 1
ATOM 824 C C . SER A 1 102 ? 3.611 0.040 15.498 1.00 96.69 102 SER A C 1
ATOM 826 O O . SER A 1 102 ? 2.690 -0.679 15.118 1.00 96.69 102 SER A O 1
ATOM 828 N N . ARG A 1 103 ? 3.583 0.583 16.724 1.00 96.44 103 ARG A N 1
ATOM 829 C CA . ARG A 1 103 ? 2.500 0.327 17.695 1.00 96.44 103 ARG A CA 1
ATOM 830 C C . ARG A 1 103 ? 1.123 0.724 17.169 1.00 96.44 103 ARG A C 1
ATOM 832 O O . ARG A 1 103 ? 0.119 0.168 17.618 1.00 96.44 103 ARG A O 1
ATOM 839 N N . ASP A 1 104 ? 1.055 1.638 16.202 1.00 97.50 104 ASP A N 1
ATOM 840 C CA . ASP A 1 104 ? -0.207 2.027 15.597 1.00 97.50 104 ASP A CA 1
ATOM 841 C C . ASP A 1 104 ? -0.870 0.911 14.785 1.00 97.50 104 ASP A C 1
ATOM 843 O O . ASP A 1 104 ? -2.090 0.938 14.611 1.00 97.50 104 ASP A O 1
ATOM 847 N N . PHE A 1 105 ? -0.132 -0.124 14.398 1.00 97.75 105 PHE A N 1
ATOM 848 C CA . PHE A 1 105 ? -0.682 -1.321 13.767 1.00 97.75 105 PHE A CA 1
ATOM 849 C C . PHE A 1 105 ? -1.246 -2.335 14.789 1.00 97.75 105 PHE A C 1
ATOM 851 O O . PHE A 1 105 ? -1.826 -3.345 14.399 1.00 97.75 105 PHE A O 1
ATOM 858 N N . ILE A 1 106 ? -1.188 -2.049 16.102 1.00 97.75 106 ILE A N 1
ATOM 859 C CA . ILE A 1 106 ? -1.844 -2.845 17.162 1.00 97.75 106 ILE A CA 1
ATOM 860 C C . ILE A 1 106 ? -3.209 -2.244 17.544 1.00 97.75 106 ILE A C 1
ATOM 862 O O . ILE A 1 106 ? -3.296 -1.340 18.382 1.00 97.75 106 ILE A O 1
ATOM 866 N N . ILE A 1 107 ? -4.306 -2.728 16.965 1.00 96.69 107 ILE A N 1
ATOM 867 C CA . ILE A 1 107 ? -5.645 -2.147 17.119 1.00 96.69 107 ILE A CA 1
ATOM 868 C C . ILE A 1 107 ? -6.439 -2.982 18.124 1.00 96.69 107 ILE A C 1
ATOM 870 O O . ILE A 1 107 ? -7.175 -3.887 17.763 1.00 96.69 107 ILE A O 1
ATOM 874 N N . LYS A 1 108 ? -6.316 -2.662 19.416 1.00 95.81 108 LYS A N 1
ATOM 875 C CA . LYS A 1 108 ? -6.940 -3.445 20.502 1.00 95.81 108 LYS A CA 1
ATOM 876 C C . LYS A 1 108 ? -8.460 -3.606 20.370 1.00 95.81 108 LYS A C 1
ATOM 878 O O . LYS A 1 108 ? -8.994 -4.628 20.776 1.00 95.81 108 LYS A O 1
ATOM 883 N N . GLN A 1 109 ? -9.148 -2.605 19.821 1.00 95.81 109 GLN A N 1
ATOM 884 C CA . GLN A 1 109 ? -10.598 -2.637 19.593 1.00 95.81 109 GLN A CA 1
ATOM 885 C C . GLN A 1 109 ? -11.003 -3.606 18.474 1.00 95.81 109 GLN A C 1
ATOM 887 O O . GLN A 1 109 ? -12.149 -4.040 18.435 1.00 95.81 109 GLN A O 1
ATOM 892 N N . PHE A 1 110 ? -10.071 -3.925 17.573 1.00 95.62 110 PHE A N 1
ATOM 893 C CA . PHE A 1 110 ? -10.261 -4.819 16.437 1.00 95.62 110 PHE A CA 1
ATOM 894 C C . PHE A 1 110 ? -8.981 -5.650 16.236 1.00 95.62 110 PHE A C 1
ATOM 896 O O . PHE A 1 110 ? -8.206 -5.349 15.323 1.00 95.62 110 PHE A O 1
ATOM 903 N N . PRO A 1 111 ? -8.694 -6.636 17.107 1.00 95.12 111 PRO A N 1
ATOM 904 C CA . PRO A 1 111 ? -7.445 -7.400 17.050 1.00 95.12 111 PRO A CA 1
ATOM 905 C C . PRO A 1 111 ? -7.185 -8.047 15.682 1.00 95.12 111 PRO A C 1
ATOM 907 O O . PRO A 1 111 ? -6.046 -8.145 15.247 1.00 95.12 111 PRO A O 1
ATOM 910 N N . GLU A 1 112 ? -8.240 -8.416 14.959 1.00 94.69 112 GLU A N 1
ATOM 911 C CA . GLU A 1 112 ? -8.199 -8.958 13.598 1.00 94.69 112 GLU A CA 1
ATOM 912 C C . GLU A 1 112 ? -7.733 -7.961 12.524 1.00 94.69 112 GLU A C 1
ATOM 914 O O . GLU A 1 112 ? -7.483 -8.347 11.384 1.00 94.69 112 GLU A O 1
ATOM 919 N N . LEU A 1 113 ? -7.658 -6.673 12.862 1.00 96.94 113 LEU A N 1
ATOM 920 C CA . LEU A 1 113 ? -7.130 -5.622 11.997 1.00 96.94 113 LEU A CA 1
ATOM 921 C C . LEU A 1 113 ? -5.656 -5.324 12.280 1.00 96.94 113 LEU A C 1
ATOM 923 O O . LEU A 1 113 ? -5.058 -4.500 11.586 1.00 96.94 113 LEU A O 1
ATOM 927 N N . SER A 1 114 ? -5.067 -5.958 13.294 1.00 97.50 114 SER A N 1
ATOM 928 C CA . SER A 1 114 ? -3.640 -5.841 13.546 1.00 97.50 114 SER A CA 1
ATOM 929 C C . SER A 1 114 ? -2.828 -6.591 12.510 1.00 97.50 114 SER A C 1
ATOM 931 O O . SER A 1 114 ? -3.125 -7.738 12.191 1.00 97.50 114 SER A O 1
ATOM 933 N N . VAL A 1 115 ? -1.799 -5.925 11.990 1.00 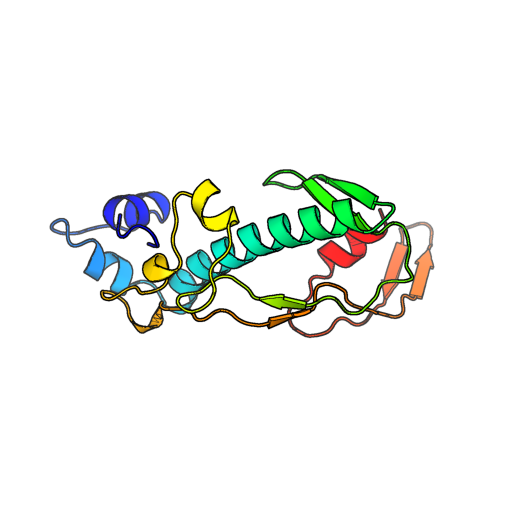97.25 115 VAL A N 1
ATOM 934 C CA . VAL A 1 115 ? -0.982 -6.449 10.894 1.00 97.25 115 VAL A CA 1
ATOM 935 C C . VAL A 1 115 ? 0.497 -6.426 11.245 1.00 97.25 115 VAL A C 1
ATOM 937 O O . VAL A 1 115 ? 1.027 -5.428 11.744 1.00 97.25 115 VAL A O 1
ATOM 940 N N . GLU A 1 116 ? 1.141 -7.545 10.948 1.00 96.88 116 GLU A N 1
ATOM 941 C CA . GLU A 1 116 ? 2.591 -7.703 10.934 1.00 96.88 116 GLU A CA 1
ATOM 942 C C . GLU A 1 116 ? 3.171 -7.110 9.649 1.00 96.88 116 GLU A C 1
ATOM 944 O O . GLU A 1 116 ? 2.475 -6.902 8.644 1.00 96.88 116 GLU A O 1
ATOM 949 N N . GLY A 1 117 ? 4.464 -6.827 9.691 1.00 94.69 117 GLY A N 1
ATOM 950 C CA . GLY A 1 117 ? 5.246 -6.556 8.510 1.00 94.69 117 GLY A CA 1
ATOM 951 C C . GLY A 1 117 ? 5.477 -7.838 7.724 1.00 94.69 117 GLY A C 1
ATOM 952 O O . GLY A 1 117 ? 5.700 -8.910 8.279 1.00 94.69 117 GLY A O 1
ATOM 953 N N . ILE A 1 118 ? 5.434 -7.728 6.400 1.00 92.38 118 ILE A N 1
ATOM 954 C CA . ILE A 1 118 ? 5.684 -8.851 5.494 1.00 92.38 118 ILE A CA 1
ATOM 955 C C . ILE A 1 118 ? 6.768 -8.473 4.499 1.00 92.38 118 ILE A C 1
ATOM 957 O O . ILE A 1 118 ? 6.846 -7.321 4.068 1.00 92.38 118 ILE A O 1
ATOM 961 N N . GLU A 1 119 ? 7.601 -9.433 4.116 1.00 93.00 119 GLU A N 1
ATOM 962 C CA . GLU A 1 119 ? 8.541 -9.221 3.019 1.00 93.00 119 GLU A CA 1
ATOM 963 C C . GLU A 1 119 ? 7.797 -9.130 1.692 1.00 93.00 119 GLU A C 1
ATOM 965 O O . GLU A 1 119 ? 6.910 -9.930 1.389 1.00 93.00 119 GLU A O 1
ATOM 970 N N . ARG A 1 120 ? 8.167 -8.125 0.901 1.00 91.38 120 ARG A N 1
ATOM 971 C CA . ARG A 1 120 ? 7.61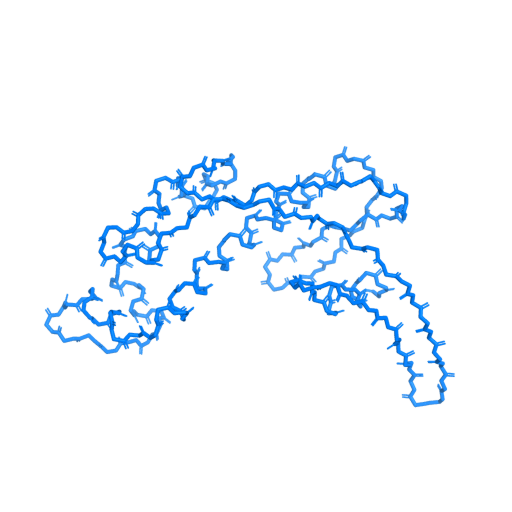4 -7.890 -0.421 1.00 91.38 120 ARG A CA 1
ATOM 972 C C . ARG A 1 120 ? 8.731 -7.720 -1.435 1.00 91.38 120 ARG A C 1
ATOM 974 O O . ARG A 1 120 ? 9.570 -6.828 -1.299 1.00 91.38 120 ARG A O 1
ATOM 981 N N . GLU A 1 121 ? 8.683 -8.552 -2.466 1.00 91.25 121 GLU A N 1
ATOM 982 C CA . GLU A 1 121 ? 9.533 -8.424 -3.643 1.00 91.25 121 GLU A CA 1
ATOM 983 C C . GLU A 1 121 ? 9.182 -7.144 -4.406 1.00 91.25 121 GLU A C 1
ATOM 985 O O . GLU A 1 121 ? 8.010 -6.840 -4.659 1.00 91.25 121 GLU A O 1
ATOM 990 N N . CYS A 1 122 ? 10.206 -6.353 -4.715 1.00 91.44 122 CYS A N 1
ATOM 991 C CA . CYS A 1 122 ? 10.038 -5.024 -5.299 1.00 91.44 122 CYS A CA 1
ATOM 992 C C . CYS A 1 122 ? 9.970 -5.043 -6.824 1.00 91.44 122 CYS A C 1
ATOM 994 O O . CYS A 1 122 ? 9.385 -4.142 -7.422 1.00 91.44 122 CYS A O 1
ATOM 996 N N . PHE A 1 123 ? 10.563 -6.058 -7.447 1.00 90.44 123 PHE A N 1
ATOM 997 C CA . PHE A 1 123 ? 10.690 -6.158 -8.891 1.00 90.44 123 PHE A CA 1
ATOM 998 C C . PHE A 1 123 ? 10.135 -7.485 -9.371 1.00 90.44 123 PHE A C 1
ATOM 1000 O O . PHE A 1 123 ? 10.334 -8.517 -8.747 1.00 90.44 123 PHE A O 1
ATOM 1007 N N . VAL A 1 124 ? 9.445 -7.448 -10.503 1.00 89.31 124 VAL A N 1
ATOM 1008 C CA . VAL A 1 124 ? 8.828 -8.625 -11.105 1.00 89.31 124 VAL A CA 1
ATOM 1009 C C . VAL A 1 124 ? 9.393 -8.778 -12.501 1.00 89.31 124 VAL A C 1
ATOM 1011 O O . VAL A 1 124 ? 9.295 -7.854 -13.309 1.00 89.31 124 VAL A O 1
ATOM 1014 N N . LYS A 1 125 ? 9.949 -9.956 -12.789 1.00 87.50 125 LYS A N 1
ATOM 1015 C CA . LYS A 1 125 ? 10.347 -10.321 -14.146 1.00 87.50 125 LYS A CA 1
ATOM 1016 C C . LYS A 1 125 ? 9.168 -10.986 -14.836 1.00 87.50 125 LYS A C 1
ATOM 1018 O O . LYS A 1 125 ? 8.596 -11.928 -14.297 1.00 87.50 125 LYS A O 1
ATOM 1023 N N . THR A 1 126 ? 8.853 -10.535 -16.040 1.00 90.00 126 THR A N 1
ATOM 1024 C CA . THR A 1 126 ? 7.942 -11.236 -16.945 1.00 90.00 126 THR A CA 1
ATOM 1025 C C . THR A 1 126 ? 8.488 -11.163 -18.356 1.00 90.00 126 THR A C 1
ATOM 1027 O O . THR A 1 126 ? 9.102 -10.166 -18.739 1.00 90.00 126 THR A O 1
ATOM 1030 N N . GLU A 1 127 ? 8.223 -12.208 -19.129 1.00 91.25 127 GLU A N 1
ATOM 1031 C CA . GLU A 1 127 ? 8.311 -12.131 -20.580 1.00 91.25 127 GLU A CA 1
ATOM 1032 C C . GLU A 1 127 ? 7.135 -11.293 -21.101 1.00 91.25 127 GLU A C 1
ATOM 1034 O O . GLU A 1 127 ? 6.040 -11.328 -20.528 1.00 91.25 127 GLU A O 1
ATOM 1039 N N . LEU A 1 128 ? 7.388 -10.504 -22.143 1.00 93.50 128 LEU A N 1
ATOM 1040 C CA . LEU A 1 128 ? 6.402 -9.641 -22.786 1.00 93.50 128 LEU A CA 1
ATOM 1041 C C . LEU A 1 128 ? 6.401 -9.916 -24.284 1.00 93.50 128 LEU A C 1
ATO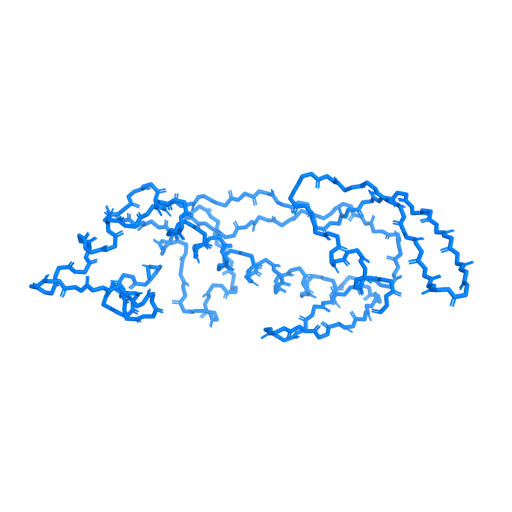M 1043 O O . LEU A 1 128 ? 7.412 -9.703 -24.955 1.00 93.50 128 LEU A O 1
ATOM 1047 N N . THR A 1 129 ? 5.249 -10.307 -24.809 1.00 95.94 129 THR A N 1
ATOM 1048 C CA . THR A 1 129 ? 4.975 -10.358 -26.244 1.00 95.94 129 THR A CA 1
ATOM 1049 C C . THR A 1 129 ? 3.998 -9.246 -26.608 1.00 95.94 129 THR A C 1
ATOM 1051 O O . THR A 1 129 ? 3.121 -8.880 -25.822 1.00 95.94 129 THR A O 1
ATOM 1054 N N . TYR A 1 130 ? 4.166 -8.658 -27.792 1.00 94.69 130 TYR A N 1
ATOM 1055 C CA . TYR A 1 130 ? 3.244 -7.640 -28.279 1.00 94.69 130 TYR A CA 1
ATOM 1056 C C . TYR A 1 130 ? 2.963 -7.799 -29.767 1.00 94.69 130 TYR A C 1
ATOM 1058 O O . TYR A 1 130 ? 3.828 -8.212 -30.541 1.00 94.69 130 TYR A O 1
ATOM 1066 N N . THR A 1 131 ? 1.748 -7.434 -30.157 1.00 95.44 131 THR A N 1
ATOM 1067 C CA . THR A 1 131 ? 1.337 -7.274 -31.551 1.00 95.44 131 THR A CA 1
ATOM 1068 C C . THR A 1 131 ? 0.731 -5.888 -31.725 1.00 95.44 131 THR A C 1
ATOM 1070 O O . THR A 1 131 ? 0.082 -5.366 -30.818 1.00 95.44 131 THR A O 1
ATOM 1073 N N . GLN A 1 132 ? 0.982 -5.262 -32.872 1.00 94.44 132 GLN A N 1
ATOM 1074 C CA . GLN A 1 132 ? 0.462 -3.938 -33.196 1.00 94.44 132 GLN A CA 1
ATOM 1075 C C . GLN A 1 132 ? -0.232 -3.982 -34.556 1.00 94.44 132 GLN A C 1
ATOM 1077 O O . GLN A 1 132 ? 0.321 -4.520 -35.516 1.00 94.44 132 GLN A O 1
ATOM 1082 N N . ASP A 1 133 ? -1.422 -3.401 -34.628 1.00 92.88 133 ASP A N 1
ATOM 1083 C CA . ASP A 1 133 ? -2.226 -3.277 -35.841 1.00 92.88 133 ASP A CA 1
ATOM 1084 C C . ASP A 1 133 ? -2.809 -1.854 -35.967 1.00 92.88 133 ASP A C 1
ATOM 1086 O O . ASP A 1 133 ? -2.329 -0.911 -35.333 1.00 92.88 133 ASP A O 1
ATOM 1090 N N . GLN A 1 134 ? -3.794 -1.672 -36.853 1.00 91.38 134 GLN A N 1
ATOM 1091 C CA . GLN A 1 134 ? -4.436 -0.373 -37.077 1.00 91.38 134 GLN A CA 1
ATOM 1092 C C . GLN A 1 134 ? -5.366 0.053 -35.924 1.00 91.38 134 GLN A C 1
ATOM 1094 O O . GLN A 1 134 ? -5.676 1.238 -35.819 1.00 91.38 134 GLN A O 1
ATOM 1099 N N . GLU A 1 135 ? -5.805 -0.878 -35.074 1.00 89.94 135 GLU A N 1
ATOM 1100 C CA . GLU A 1 135 ? -6.739 -0.645 -33.964 1.00 89.94 135 GLU A CA 1
ATOM 1101 C C . GLU A 1 135 ? -6.017 -0.424 -32.628 1.00 89.94 135 GLU A C 1
ATOM 1103 O O . GLU A 1 135 ? -6.556 0.226 -31.730 1.00 89.94 135 GLU A O 1
ATOM 1108 N N . GLY A 1 136 ? -4.779 -0.904 -32.492 1.00 92.25 136 GLY A N 1
ATOM 1109 C CA . GLY A 1 136 ? -3.948 -0.605 -31.334 1.00 92.25 136 GLY A CA 1
ATOM 1110 C C . GLY A 1 136 ? -2.793 -1.574 -31.123 1.00 92.25 136 GLY A C 1
ATOM 1111 O O . GLY A 1 136 ? -2.179 -2.082 -32.059 1.00 92.25 136 GLY A O 1
ATOM 1112 N N . MET A 1 137 ? -2.461 -1.785 -29.848 1.00 93.69 137 MET A N 1
ATOM 1113 C CA . MET A 1 137 ? -1.400 -2.685 -29.405 1.00 93.69 137 MET A CA 1
ATOM 1114 C C . MET A 1 137 ? -1.967 -3.695 -28.409 1.00 93.69 137 MET A C 1
ATOM 1116 O O . MET A 1 137 ? -2.540 -3.312 -27.388 1.00 93.69 137 MET A O 1
ATOM 1120 N N . THR A 1 138 ? -1.761 -4.979 -28.685 1.00 94.81 138 THR A N 1
ATOM 1121 C CA . THR A 1 138 ? -2.058 -6.070 -27.754 1.00 94.81 138 THR A CA 1
ATOM 1122 C C . THR A 1 138 ? -0.778 -6.466 -27.031 1.00 94.81 138 THR A C 1
ATOM 1124 O O . THR A 1 138 ? 0.249 -6.689 -27.669 1.00 94.81 138 THR A O 1
ATOM 1127 N N . LEU A 1 139 ? -0.841 -6.549 -25.699 1.00 95.62 139 LEU A N 1
ATOM 1128 C CA . LEU A 1 139 ? 0.257 -6.978 -24.831 1.00 95.62 139 LEU A CA 1
ATOM 1129 C C . LEU A 1 139 ? -0.117 -8.292 -24.144 1.00 95.62 139 LEU A C 1
ATOM 1131 O O . LEU A 1 139 ? -1.193 -8.390 -23.554 1.00 95.62 139 LEU A O 1
ATOM 1135 N N . GLU A 1 140 ? 0.790 -9.262 -24.148 1.00 97.00 140 GLU A N 1
ATOM 1136 C CA . GLU A 1 140 ? 0.641 -10.530 -23.437 1.00 97.00 140 GLU A CA 1
ATOM 1137 C C . GLU A 1 140 ? 1.846 -10.759 -22.512 1.00 97.00 140 GLU A C 1
ATOM 1139 O O . GLU A 1 140 ? 3.005 -10.584 -22.889 1.00 97.00 140 GLU A O 1
ATOM 1144 N N . PHE A 1 141 ? 1.554 -11.074 -21.250 1.00 96.31 141 PHE A N 1
ATOM 1145 C CA . PHE A 1 141 ? 2.536 -11.253 -20.181 1.00 96.31 141 PHE A CA 1
ATOM 1146 C C . PHE A 1 141 ? 1.899 -11.979 -18.986 1.00 96.31 141 PHE A C 1
ATOM 1148 O O . PHE A 1 141 ? 0.676 -11.983 -18.826 1.00 96.31 141 PHE A O 1
ATOM 1155 N N . ILE A 1 142 ? 2.724 -12.565 -18.112 1.00 95.50 142 ILE A N 1
ATOM 1156 C CA . ILE A 1 142 ? 2.273 -13.300 -16.921 1.00 95.50 142 ILE A CA 1
ATOM 1157 C C . ILE A 1 142 ? 2.852 -12.636 -15.677 1.00 95.50 142 ILE A C 1
ATOM 1159 O O . ILE A 1 142 ? 4.060 -12.471 -15.549 1.00 95.50 142 ILE A O 1
ATOM 1163 N N . LEU A 1 143 ? 1.992 -12.299 -14.717 1.00 93.38 143 LEU A N 1
ATOM 1164 C CA . LEU A 1 143 ? 2.419 -11.716 -13.449 1.00 93.38 143 LEU A CA 1
ATOM 1165 C C . LEU A 1 143 ? 2.133 -12.660 -12.273 1.00 93.38 143 LEU A C 1
ATOM 1167 O O . LEU A 1 143 ? 1.098 -13.334 -12.266 1.00 93.38 143 LEU A O 1
ATOM 1171 N N . PRO A 1 144 ? 3.003 -12.688 -11.248 1.00 91.44 144 PRO A N 1
ATOM 1172 C CA . PRO A 1 144 ? 2.721 -13.399 -10.015 1.00 91.44 144 PRO A CA 1
ATOM 1173 C C . PRO A 1 144 ? 1.567 -12.737 -9.249 1.00 91.44 144 PRO A C 1
ATOM 1175 O O . PRO A 1 144 ? 1.163 -11.594 -9.490 1.00 91.44 144 PRO A O 1
ATOM 1178 N N . LYS A 1 145 ? 1.013 -13.475 -8.284 1.00 87.69 145 LYS A N 1
ATOM 1179 C CA . LYS A 1 145 ? -0.054 -12.961 -7.418 1.00 87.69 145 LYS A CA 1
ATOM 1180 C C . LYS A 1 145 ? 0.444 -11.741 -6.636 1.00 87.69 145 LYS A C 1
ATOM 1182 O O . LYS A 1 145 ? 1.538 -11.760 -6.086 1.00 87.69 145 LYS A O 1
ATOM 1187 N N . GLY A 1 146 ? -0.388 -10.703 -6.550 1.00 83.38 146 GLY A N 1
ATOM 1188 C CA . GLY A 1 146 ? -0.051 -9.455 -5.850 1.00 83.38 146 GLY A CA 1
ATOM 1189 C C . GLY A 1 146 ? 0.644 -8.400 -6.720 1.00 83.38 146 GLY A C 1
ATOM 1190 O O . GLY A 1 146 ? 0.904 -7.293 -6.244 1.00 83.38 146 GLY A O 1
ATOM 1191 N N . SER A 1 147 ? 0.899 -8.706 -7.993 1.00 90.94 147 SER A N 1
ATOM 1192 C CA . SER A 1 147 ? 1.344 -7.747 -9.003 1.00 90.94 147 SER A CA 1
ATOM 1193 C C . SER A 1 147 ? 0.165 -7.122 -9.750 1.00 90.94 147 SER A C 1
ATOM 1195 O O . SER A 1 147 ? -0.918 -7.700 -9.838 1.00 90.94 147 SER A O 1
ATOM 1197 N N . TYR A 1 148 ? 0.384 -5.935 -10.316 1.00 92.25 148 TYR A N 1
ATOM 1198 C CA . TYR A 1 148 ? -0.646 -5.172 -11.019 1.00 92.25 148 TYR A CA 1
ATOM 1199 C C . TYR A 1 148 ? -0.234 -4.944 -12.473 1.00 92.25 148 TYR A C 1
ATOM 1201 O O . TYR A 1 148 ? 0.807 -4.338 -12.729 1.00 92.25 148 TYR A O 1
ATOM 1209 N N . ALA A 1 149 ? -1.082 -5.356 -13.422 1.00 93.44 149 ALA A N 1
ATOM 1210 C CA . ALA A 1 149 ? -0.870 -5.124 -14.856 1.00 93.44 149 ALA A CA 1
ATOM 1211 C C . ALA A 1 149 ? -0.670 -3.635 -15.181 1.00 93.44 149 ALA A C 1
ATOM 1213 O O . ALA A 1 149 ? 0.141 -3.275 -16.026 1.00 93.44 149 ALA A O 1
ATOM 1214 N N . THR A 1 150 ? -1.335 -2.749 -14.439 1.00 93.62 150 THR A N 1
ATOM 1215 C CA . THR A 1 150 ? -1.187 -1.297 -14.588 1.00 93.62 150 THR A CA 1
ATOM 1216 C C . THR A 1 150 ? 0.229 -0.796 -14.298 1.00 93.62 150 THR A C 1
ATOM 1218 O O . THR A 1 150 ? 0.652 0.177 -14.914 1.00 93.62 150 THR A O 1
ATOM 1221 N N . MET A 1 151 ? 0.976 -1.441 -13.392 1.00 93.06 151 MET A N 1
ATOM 1222 C CA . MET A 1 151 ? 2.373 -1.078 -13.111 1.00 93.06 151 MET A CA 1
ATOM 1223 C C . MET A 1 151 ? 3.309 -1.546 -14.217 1.00 93.06 151 MET A C 1
ATOM 1225 O O . MET A 1 151 ? 4.223 -0.814 -14.583 1.00 93.06 151 MET A O 1
ATOM 1229 N N . MET A 1 152 ? 3.037 -2.718 -14.792 1.00 91.75 152 MET A N 1
ATOM 1230 C CA . MET A 1 152 ? 3.750 -3.201 -15.969 1.00 91.75 152 MET A CA 1
ATOM 1231 C C . MET A 1 152 ? 3.527 -2.247 -17.154 1.00 91.75 152 MET A C 1
ATOM 1233 O O . MET A 1 152 ? 4.495 -1.754 -17.723 1.00 91.75 152 MET A O 1
ATOM 1237 N N . ILE A 1 153 ? 2.279 -1.869 -17.446 1.00 92.75 153 ILE A N 1
ATOM 1238 C CA . ILE A 1 153 ? 1.963 -0.926 -18.534 1.00 92.75 153 ILE A CA 1
ATOM 1239 C C . ILE A 1 153 ? 2.634 0.437 -18.295 1.00 92.75 153 ILE A C 1
ATOM 1241 O O . ILE A 1 153 ? 3.255 0.988 -19.198 1.00 92.75 153 ILE A O 1
ATOM 1245 N N . LYS A 1 154 ? 2.586 0.966 -17.065 1.00 92.06 154 LYS A N 1
ATOM 1246 C CA . LYS A 1 154 ? 3.241 2.236 -16.693 1.00 92.06 154 LYS A CA 1
ATOM 1247 C C . LYS A 1 154 ? 4.775 2.185 -16.802 1.00 92.06 154 LYS A C 1
ATOM 1249 O O . LYS A 1 154 ? 5.400 3.232 -16.925 1.00 92.06 154 LYS A O 1
ATOM 1254 N N . SER A 1 155 ? 5.371 0.991 -16.762 1.00 89.94 155 SER A N 1
ATOM 1255 C CA . SER A 1 155 ? 6.809 0.806 -17.005 1.00 89.94 155 SER A CA 1
ATOM 1256 C C . SER A 1 155 ? 7.187 0.829 -18.493 1.00 89.94 155 SER A C 1
ATOM 1258 O O . SER A 1 155 ? 8.361 0.979 -18.819 1.00 89.94 155 SER A O 1
ATOM 1260 N N . LEU A 1 156 ? 6.207 0.682 -19.393 1.00 88.50 156 LEU A N 1
ATOM 1261 C CA . LEU A 1 156 ? 6.406 0.724 -20.845 1.00 88.50 156 LEU A CA 1
ATOM 1262 C C . LEU A 1 156 ? 6.173 2.120 -21.433 1.00 88.50 156 LEU A C 1
ATOM 1264 O O . LEU A 1 156 ? 6.857 2.485 -22.387 1.00 88.50 156 LEU A O 1
ATOM 1268 N N . PHE A 1 157 ? 5.213 2.874 -20.882 1.00 83.12 157 PHE A N 1
ATOM 1269 C CA . PHE A 1 157 ? 4.733 4.148 -21.433 1.00 83.12 157 PHE A CA 1
ATOM 1270 C C . PHE A 1 157 ? 4.922 5.318 -20.490 1.00 83.12 157 PHE A C 1
ATOM 1272 O O . PHE A 1 157 ? 4.512 5.257 -19.306 1.00 83.12 157 PHE A O 1
#

Radius of gyration: 19.18 Å; chains: 1; bounding box: 47×25×58 Å

Foldseek 3Di:
DLVPPLVVVCVVVVFDDDPPCSLVSVVPDPLVVVLVVVVVVLVVLVQVVLQVVLVVPDDWDWDDDPVGIGIDHPDPPDDWDKDWGQFLADADPCCVVVPGGNCSLCDVSCNVSGDDTDIDTPDWDWDWDWDADPVGIDIDIDTDPPDDVVVVVSNVD